Protein AF-A0A507ZXS4-F1 (afdb_monomer_lite)

Organism: NCBI:txid544581

pLDDT: mean 71.6, std 16.03, range [41.91, 92.81]

Secondary structure (DSSP, 8-state):
-----EEEEE--TTSPPEEEEE-HHHHHHHHHHHHHH-S--HHHHHHHHHHHHHH-B-TTS-BTTTTTS-----------

Sequence (80 aa):
MSRQSSKQSIRPRDGAILHANIDPALIEHLDRARAMVGGVTRTRYISELLTQSMSEVDEQGVPTWWDTAPRQQALPLGKN

Radius of gyration: 15.72 Å; chains: 1; bounding box: 36×49×35 Å

Structure (mmCIF, N/CA/C/O backbone):
data_AF-A0A507ZXS4-F1
#
_entry.id   AF-A0A507ZXS4-F1
#
loop_
_atom_site.group_PDB
_atom_site.id
_atom_site.type_symbol
_atom_site.label_atom_id
_atom_site.label_alt_id
_atom_site.label_comp_id
_atom_site.label_asym_id
_atom_site.label_entity_id
_atom_site.label_seq_id
_atom_site.pdbx_PDB_ins_code
_atom_site.Cartn_x
_atom_site.Cartn_y
_atom_site.Cartn_z
_atom_site.occupancy
_atom_site.B_iso_or_equiv
_atom_site.auth_seq_id
_atom_site.auth_comp_id
_atom_site.auth_asym_id
_atom_site.auth_atom_id
_atom_site.pdbx_PDB_model_num
ATOM 1 N N . MET A 1 1 ? 21.169 12.611 -14.112 1.00 41.91 1 MET A N 1
ATOM 2 C CA . MET A 1 1 ? 20.276 11.596 -14.715 1.00 41.91 1 MET A CA 1
ATOM 3 C C . MET A 1 1 ? 18.887 11.777 -14.119 1.00 41.91 1 MET A C 1
ATOM 5 O O . MET A 1 1 ? 18.727 11.555 -12.925 1.00 41.91 1 MET A O 1
ATOM 9 N N . SER A 1 2 ? 17.921 12.263 -14.901 1.00 44.75 2 SER A N 1
ATOM 10 C CA . SER A 1 2 ? 16.546 12.500 -14.438 1.00 44.75 2 SER A CA 1
ATOM 11 C C . SER A 1 2 ? 15.806 11.171 -14.283 1.00 44.75 2 SER A C 1
ATOM 13 O O . SER A 1 2 ? 15.642 10.444 -15.260 1.00 44.75 2 SER A O 1
ATOM 15 N N . ARG A 1 3 ? 15.386 10.832 -13.058 1.00 49.50 3 ARG A N 1
ATOM 16 C CA . ARG A 1 3 ? 14.571 9.638 -12.785 1.00 49.50 3 ARG A CA 1
ATOM 17 C C . ARG A 1 3 ? 13.147 9.907 -13.258 1.00 49.50 3 ARG A C 1
ATOM 19 O O . ARG A 1 3 ? 12.441 10.737 -12.694 1.00 49.50 3 ARG A O 1
ATOM 26 N N . GLN A 1 4 ? 12.756 9.240 -14.335 1.00 45.00 4 GLN A N 1
ATOM 27 C CA . GLN A 1 4 ? 11.436 9.365 -14.934 1.00 45.00 4 GLN A CA 1
ATOM 28 C C . GLN A 1 4 ? 10.414 8.672 -14.019 1.00 45.00 4 GLN A C 1
ATOM 30 O O . GLN A 1 4 ? 10.425 7.451 -13.866 1.00 45.00 4 GLN A O 1
ATOM 35 N N . SER A 1 5 ? 9.565 9.459 -13.354 1.00 46.56 5 SER A N 1
ATOM 36 C CA . SER A 1 5 ? 8.473 8.928 -12.536 1.00 46.56 5 SER A CA 1
ATOM 37 C C . SER A 1 5 ? 7.473 8.207 -13.444 1.00 46.56 5 SER A C 1
ATOM 39 O O . SER A 1 5 ? 7.016 8.764 -14.444 1.00 46.56 5 SER A O 1
ATOM 41 N N . SER A 1 6 ? 7.174 6.946 -13.134 1.00 51.16 6 SER A N 1
ATOM 42 C CA . SER A 1 6 ? 6.245 6.131 -13.917 1.00 51.16 6 SER A CA 1
ATOM 43 C C . SER A 1 6 ? 4.833 6.302 -13.366 1.00 51.16 6 SER A C 1
ATOM 45 O O . SER A 1 6 ? 4.540 5.874 -12.252 1.00 51.16 6 SER A O 1
ATOM 47 N N . LYS A 1 7 ? 3.950 6.922 -14.155 1.00 50.41 7 LYS A N 1
ATOM 48 C CA . LYS A 1 7 ? 2.537 7.127 -13.813 1.00 50.41 7 LYS A CA 1
ATOM 49 C C . LYS A 1 7 ? 1.828 5.769 -13.744 1.00 50.41 7 LYS A C 1
ATOM 51 O O . LYS A 1 7 ? 1.597 5.145 -14.777 1.00 50.41 7 LYS A O 1
ATOM 56 N N . GLN A 1 8 ? 1.498 5.295 -12.542 1.00 52.25 8 GLN A N 1
ATOM 57 C CA . GLN A 1 8 ? 0.799 4.019 -12.342 1.00 52.25 8 GLN A CA 1
ATOM 58 C C . GLN A 1 8 ? -0.698 4.280 -12.130 1.00 52.25 8 GLN A C 1
ATOM 60 O O . GLN A 1 8 ? -1.087 5.257 -11.491 1.00 52.25 8 GLN A O 1
ATOM 65 N N . SER A 1 9 ? -1.541 3.418 -12.701 1.00 51.75 9 SER A N 1
ATOM 66 C CA . SER A 1 9 ? -2.999 3.464 -12.555 1.00 51.75 9 SER A CA 1
ATOM 67 C C . SER A 1 9 ? -3.452 2.312 -11.663 1.00 51.75 9 SER A C 1
ATOM 69 O O . SER A 1 9 ? -3.163 1.149 -11.954 1.00 51.75 9 SER A O 1
ATOM 71 N N . ILE A 1 10 ? -4.144 2.628 -10.571 1.00 57.69 10 ILE A N 1
ATOM 72 C CA . ILE A 1 10 ? -4.706 1.657 -9.631 1.00 57.69 10 ILE A CA 1
ATOM 73 C C . ILE A 1 10 ? -6.230 1.714 -9.778 1.00 57.69 10 ILE A C 1
ATOM 75 O O . ILE A 1 10 ? -6.838 2.762 -9.565 1.00 57.69 10 ILE A O 1
ATOM 79 N N . ARG A 1 11 ? -6.848 0.590 -10.164 1.00 49.09 11 ARG A N 1
ATOM 80 C CA . ARG A 1 11 ? -8.307 0.423 -10.267 1.00 49.09 11 ARG A CA 1
ATOM 81 C C . ARG A 1 11 ? -8.815 -0.551 -9.196 1.00 49.09 11 ARG A C 1
ATOM 83 O O . ARG A 1 11 ? -8.628 -1.758 -9.363 1.00 49.09 11 ARG A O 1
ATOM 90 N N . PRO A 1 12 ? -9.464 -0.063 -8.127 1.00 53.31 12 PRO A N 1
ATOM 91 C CA . PRO A 1 12 ? -10.273 -0.897 -7.244 1.00 53.31 12 PRO A CA 1
ATOM 92 C C . PRO A 1 12 ? -11.515 -1.419 -7.986 1.00 53.31 12 PRO A C 1
ATOM 94 O O . PRO A 1 12 ? -11.964 -0.801 -8.950 1.00 53.31 12 PRO A O 1
ATOM 97 N N . ARG A 1 13 ? -12.077 -2.548 -7.533 1.00 51.81 13 ARG A N 1
ATOM 98 C CA . ARG A 1 13 ? -13.158 -3.291 -8.217 1.00 51.81 13 ARG A CA 1
ATOM 99 C C . ARG A 1 13 ? -14.437 -2.467 -8.467 1.00 51.81 13 ARG A C 1
ATOM 101 O O . ARG A 1 13 ? -15.088 -2.731 -9.466 1.00 51.81 13 ARG A O 1
ATOM 108 N N . ASP A 1 14 ? -14.696 -1.441 -7.646 1.00 53.59 14 ASP A N 1
ATOM 109 C CA . ASP A 1 14 ? -15.861 -0.533 -7.723 1.00 53.59 14 ASP A CA 1
ATOM 110 C C . ASP A 1 14 ? -15.496 0.949 -7.451 1.00 53.59 14 ASP A C 1
ATOM 112 O O . ASP A 1 14 ? -16.323 1.742 -7.006 1.00 53.59 14 ASP A O 1
ATOM 116 N N . GLY A 1 15 ? -14.231 1.338 -7.657 1.00 54.09 15 GLY A N 1
ATOM 117 C CA . GLY A 1 15 ? -13.694 2.623 -7.183 1.00 54.09 15 GLY A CA 1
ATOM 118 C C . GLY A 1 15 ? -13.127 3.538 -8.269 1.00 54.09 15 GLY A C 1
ATOM 119 O O . GLY A 1 15 ? -12.821 3.115 -9.385 1.00 54.09 15 GLY A O 1
ATOM 120 N N . ALA A 1 16 ? -12.938 4.811 -7.908 1.00 62.66 16 ALA A N 1
ATOM 121 C CA . ALA A 1 16 ? -12.224 5.789 -8.725 1.00 62.66 16 ALA A CA 1
ATOM 122 C C . ALA A 1 16 ? -10.815 5.287 -9.101 1.00 62.66 16 ALA A C 1
ATOM 124 O O . ALA A 1 16 ? -10.142 4.613 -8.319 1.00 62.66 16 ALA A O 1
ATOM 125 N N . ILE A 1 17 ? -10.360 5.630 -10.308 1.00 64.44 17 ILE A N 1
ATOM 126 C CA . ILE A 1 17 ? -9.004 5.309 -10.761 1.00 64.44 17 ILE A CA 1
ATOM 127 C C . ILE A 1 17 ? -8.027 6.237 -10.047 1.00 64.44 17 ILE A C 1
ATOM 129 O O . ILE A 1 17 ? -8.058 7.450 -10.256 1.00 64.44 17 ILE A O 1
ATOM 133 N N . LEU A 1 18 ? -7.131 5.668 -9.247 1.00 67.12 18 LEU A N 1
ATOM 134 C CA . LEU A 1 18 ? -6.065 6.423 -8.603 1.00 67.12 18 LEU A CA 1
ATOM 135 C C . LEU A 1 18 ? -4.844 6.453 -9.522 1.00 67.12 18 LEU A C 1
ATOM 137 O O . LEU A 1 18 ? -4.262 5.415 -9.845 1.00 67.12 18 LEU A O 1
ATOM 141 N N . HIS A 1 19 ? -4.454 7.656 -9.937 1.00 71.06 19 HIS A N 1
ATOM 142 C CA . HIS A 1 19 ? -3.189 7.895 -10.621 1.00 71.06 19 HIS A CA 1
ATOM 143 C C . HIS A 1 19 ? -2.165 8.398 -9.609 1.00 71.06 19 HIS A C 1
ATOM 145 O O . HIS A 1 19 ? -2.277 9.523 -9.128 1.00 71.06 19 HIS A O 1
ATOM 151 N N . ALA A 1 20 ? -1.163 7.575 -9.310 1.00 71.69 20 ALA A N 1
ATOM 152 C CA . ALA A 1 20 ? -0.097 7.920 -8.380 1.00 71.69 20 ALA A CA 1
ATOM 153 C C . ALA A 1 20 ? 1.262 7.913 -9.088 1.00 71.69 20 ALA A C 1
ATOM 155 O O . ALA A 1 20 ? 1.569 7.021 -9.885 1.00 71.69 20 ALA A O 1
ATOM 156 N N . ASN A 1 21 ? 2.082 8.913 -8.771 1.00 76.62 21 ASN A N 1
ATOM 157 C CA . ASN A 1 21 ? 3.499 8.923 -9.106 1.00 76.62 21 ASN A CA 1
ATOM 158 C C . ASN A 1 21 ? 4.239 8.226 -7.967 1.00 76.62 21 ASN A C 1
ATOM 160 O O . ASN A 1 21 ? 4.415 8.802 -6.896 1.00 76.62 21 ASN A O 1
ATOM 164 N N . ILE A 1 22 ? 4.619 6.971 -8.189 1.00 79.12 22 ILE A N 1
ATOM 165 C CA . ILE A 1 22 ? 5.300 6.147 -7.190 1.00 79.12 22 ILE A CA 1
ATOM 166 C C . ILE A 1 22 ? 6.767 6.025 -7.598 1.00 79.12 22 ILE A C 1
ATOM 168 O O . ILE A 1 22 ? 7.073 5.819 -8.776 1.00 79.12 22 ILE A O 1
ATOM 172 N N . ASP A 1 23 ? 7.673 6.173 -6.632 1.00 84.31 23 ASP A N 1
ATOM 173 C CA . ASP A 1 23 ? 9.100 5.964 -6.869 1.00 84.31 23 ASP A CA 1
ATOM 174 C C . ASP A 1 23 ? 9.351 4.526 -7.380 1.00 84.31 23 ASP A C 1
ATOM 176 O O . ASP A 1 23 ? 8.805 3.573 -6.813 1.00 84.31 23 ASP A O 1
ATOM 180 N N . PRO A 1 24 ? 10.168 4.330 -8.433 1.00 85.69 24 PRO A N 1
ATOM 181 C CA . PRO A 1 24 ? 10.466 2.999 -8.959 1.00 85.69 24 PRO A CA 1
ATOM 182 C C . PRO A 1 24 ? 11.021 2.016 -7.917 1.00 85.69 24 PRO A C 1
ATOM 184 O O . PRO A 1 24 ? 10.640 0.848 -7.924 1.00 85.69 24 PRO A O 1
ATOM 187 N N . ALA A 1 25 ? 11.861 2.473 -6.984 1.00 87.19 25 ALA A N 1
ATOM 188 C CA . ALA A 1 25 ? 12.412 1.623 -5.930 1.00 87.19 25 ALA A CA 1
ATOM 189 C C . ALA A 1 25 ? 11.323 1.155 -4.951 1.00 87.19 25 ALA A C 1
ATOM 191 O O . ALA A 1 25 ? 11.355 0.018 -4.472 1.00 87.19 25 ALA A O 1
ATOM 192 N N . LEU A 1 26 ? 10.326 2.008 -4.691 1.00 86.50 26 LEU A N 1
ATOM 193 C CA . LEU A 1 26 ? 9.159 1.637 -3.897 1.00 86.50 26 LEU A CA 1
ATOM 194 C C . LEU A 1 26 ? 8.282 0.624 -4.648 1.00 86.50 26 LEU A C 1
ATOM 196 O O . LEU A 1 26 ? 7.831 -0.343 -4.041 1.00 86.50 26 LEU A O 1
ATOM 200 N N . ILE A 1 27 ? 8.099 0.777 -5.965 1.00 88.94 27 ILE A N 1
ATOM 201 C CA . ILE A 1 27 ? 7.397 -0.225 -6.789 1.00 88.94 27 ILE A CA 1
ATOM 202 C C . ILE A 1 27 ? 8.087 -1.588 -6.720 1.00 88.94 27 ILE A C 1
ATOM 204 O O . ILE A 1 27 ? 7.418 -2.595 -6.495 1.00 88.94 27 ILE A O 1
ATOM 208 N N . GLU A 1 28 ? 9.410 -1.638 -6.864 1.00 91.00 28 GLU A N 1
ATOM 209 C CA . GLU A 1 28 ? 10.156 -2.894 -6.761 1.00 91.00 28 GLU A CA 1
ATOM 210 C C . GLU A 1 28 ? 10.018 -3.540 -5.380 1.00 91.00 28 GLU A C 1
ATOM 212 O O . GLU A 1 28 ? 9.870 -4.758 -5.268 1.00 91.00 28 GLU A O 1
ATOM 217 N N . HIS A 1 29 ? 10.055 -2.732 -4.318 1.00 92.19 29 HIS A N 1
ATOM 218 C CA . HIS A 1 29 ? 9.839 -3.221 -2.962 1.00 92.19 29 HIS A CA 1
ATOM 219 C C . HIS A 1 29 ? 8.428 -3.807 -2.793 1.00 92.19 29 HIS A C 1
ATOM 221 O O . HIS A 1 29 ? 8.285 -4.920 -2.284 1.00 92.19 29 HIS A O 1
ATOM 227 N N . LEU A 1 30 ? 7.400 -3.107 -3.284 1.00 90.88 30 LEU A N 1
ATOM 228 C CA . LEU A 1 30 ? 6.012 -3.573 -3.257 1.00 90.88 30 LEU A CA 1
ATOM 229 C C . LEU A 1 30 ? 5.821 -4.859 -4.068 1.00 90.88 30 LEU A C 1
ATOM 231 O O . LEU A 1 30 ? 5.107 -5.752 -3.622 1.00 90.88 30 LEU A O 1
ATOM 235 N N . ASP A 1 31 ? 6.475 -4.996 -5.224 1.00 91.69 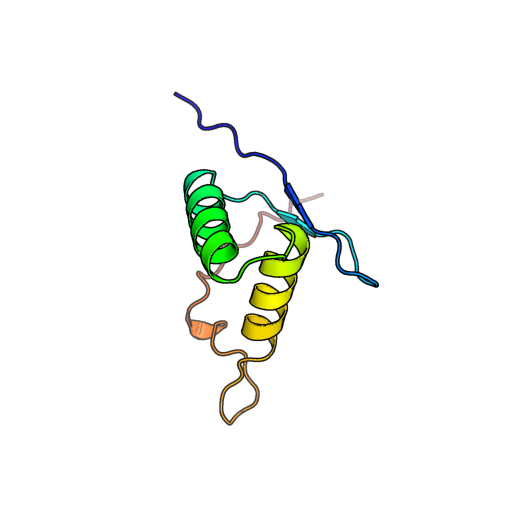31 ASP A N 1
ATOM 236 C CA . ASP A 1 31 ? 6.401 -6.212 -6.037 1.00 91.69 31 ASP A CA 1
ATOM 237 C C . ASP A 1 31 ? 7.059 -7.418 -5.355 1.00 91.69 31 ASP A C 1
ATOM 239 O O . ASP A 1 31 ? 6.517 -8.523 -5.434 1.00 91.69 31 ASP A O 1
ATOM 243 N N . ARG A 1 32 ? 8.179 -7.220 -4.646 1.00 92.81 32 ARG A N 1
ATOM 244 C CA . ARG A 1 32 ? 8.800 -8.278 -3.831 1.00 92.81 32 ARG A CA 1
ATOM 245 C C . ARG A 1 32 ? 7.898 -8.700 -2.674 1.00 92.81 32 ARG A C 1
ATOM 247 O O . ARG A 1 32 ? 7.686 -9.894 -2.484 1.00 92.81 32 ARG A O 1
ATOM 254 N N . ALA A 1 33 ? 7.335 -7.740 -1.940 1.00 91.00 33 ALA A N 1
ATOM 255 C CA . ALA A 1 33 ? 6.413 -8.025 -0.841 1.00 91.00 33 ALA A CA 1
ATOM 256 C C . ALA A 1 33 ? 5.160 -8.769 -1.337 1.00 91.00 33 ALA A C 1
ATOM 258 O O . ALA A 1 33 ? 4.791 -9.810 -0.796 1.00 91.00 33 ALA A O 1
ATOM 259 N N . ARG A 1 34 ? 4.576 -8.308 -2.450 1.00 92.62 34 ARG A N 1
ATOM 260 C CA . ARG A 1 34 ? 3.452 -8.961 -3.133 1.00 92.62 34 ARG A CA 1
ATOM 261 C C . ARG A 1 34 ? 3.758 -10.406 -3.523 1.00 92.62 34 ARG A C 1
ATOM 263 O O . ARG A 1 34 ? 2.893 -11.270 -3.390 1.00 92.62 34 ARG A O 1
ATOM 270 N N . ALA A 1 35 ? 4.963 -10.677 -4.025 1.00 90.50 35 ALA A N 1
ATOM 271 C CA . ALA A 1 35 ? 5.362 -12.021 -4.431 1.00 90.50 35 ALA A CA 1
ATOM 272 C C . ALA A 1 35 ? 5.363 -13.014 -3.256 1.00 90.50 35 ALA A C 1
ATOM 274 O O . ALA A 1 35 ? 5.069 -14.186 -3.475 1.00 90.50 35 ALA A O 1
ATOM 275 N N . MET A 1 36 ? 5.619 -12.549 -2.025 1.00 89.81 36 MET A N 1
ATOM 276 C CA . MET A 1 36 ? 5.576 -13.395 -0.824 1.00 89.81 36 MET A CA 1
ATOM 277 C C . MET A 1 36 ? 4.153 -13.802 -0.415 1.00 89.81 36 MET A C 1
ATOM 279 O O . MET A 1 36 ? 3.976 -14.854 0.187 1.00 89.81 36 MET A O 1
ATOM 283 N N . VAL A 1 37 ? 3.141 -12.996 -0.755 1.00 84.69 37 VAL A N 1
ATOM 284 C CA . VAL A 1 37 ? 1.721 -13.295 -0.482 1.00 84.69 37 VAL A CA 1
ATOM 285 C C . VAL A 1 37 ? 1.147 -14.283 -1.509 1.00 84.69 37 VAL A C 1
ATOM 287 O O . VAL A 1 37 ? 0.301 -15.106 -1.174 1.00 84.69 37 VAL A O 1
ATOM 290 N N . GLY A 1 38 ? 1.641 -14.241 -2.752 1.00 82.12 38 GLY 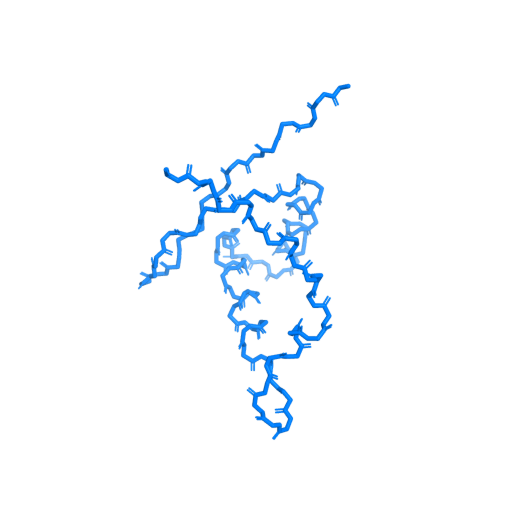A N 1
ATOM 291 C CA . GLY A 1 38 ? 1.236 -15.138 -3.838 1.00 82.12 38 GLY A CA 1
ATOM 292 C C . GLY A 1 38 ? -0.128 -14.794 -4.461 1.00 82.12 38 GLY A C 1
ATOM 293 O O . GLY A 1 38 ? -1.043 -14.303 -3.811 1.00 82.12 38 GLY A O 1
ATOM 294 N N . GLY A 1 39 ? -0.274 -15.021 -5.772 1.00 80.94 39 GLY A N 1
ATOM 295 C CA . GLY A 1 39 ? -1.579 -15.025 -6.461 1.00 80.94 39 GLY A CA 1
ATOM 296 C C . GLY A 1 39 ? -2.337 -13.691 -6.603 1.00 80.94 39 GLY A C 1
ATOM 297 O O . GLY A 1 39 ? -3.394 -13.670 -7.230 1.00 80.94 39 GLY A O 1
ATOM 298 N N . VAL A 1 40 ? -1.826 -12.572 -6.083 1.00 87.38 40 VAL A N 1
ATOM 299 C CA . VAL A 1 40 ? -2.490 -11.254 -6.150 1.00 87.38 40 VAL A CA 1
ATOM 300 C C . VAL A 1 40 ? -1.841 -10.322 -7.176 1.00 87.38 40 VAL A C 1
ATOM 302 O O . VAL A 1 40 ? -0.619 -10.276 -7.318 1.00 87.38 40 VAL A O 1
ATOM 305 N N . THR A 1 41 ? -2.643 -9.547 -7.912 1.00 88.62 41 THR A N 1
ATOM 306 C CA . THR A 1 41 ? -2.133 -8.530 -8.850 1.00 88.62 41 THR A CA 1
ATOM 307 C C . THR A 1 41 ? -1.545 -7.336 -8.095 1.00 88.62 41 THR A C 1
ATOM 309 O O . THR A 1 41 ? -1.924 -7.071 -6.955 1.00 88.62 41 THR A O 1
ATOM 312 N N . ARG A 1 42 ? -0.636 -6.576 -8.726 1.00 87.25 42 ARG A N 1
ATOM 313 C CA . ARG A 1 42 ? -0.061 -5.357 -8.121 1.00 87.25 42 ARG A CA 1
ATOM 314 C C . ARG A 1 42 ? -1.144 -4.371 -7.691 1.00 87.25 42 ARG A C 1
ATOM 316 O O . ARG A 1 42 ? -1.119 -3.888 -6.567 1.00 87.25 42 ARG A O 1
ATOM 323 N N . THR A 1 43 ? -2.112 -4.121 -8.567 1.00 85.62 43 THR A N 1
ATOM 324 C CA . THR A 1 43 ? -3.251 -3.242 -8.287 1.00 85.62 43 THR A CA 1
ATOM 325 C C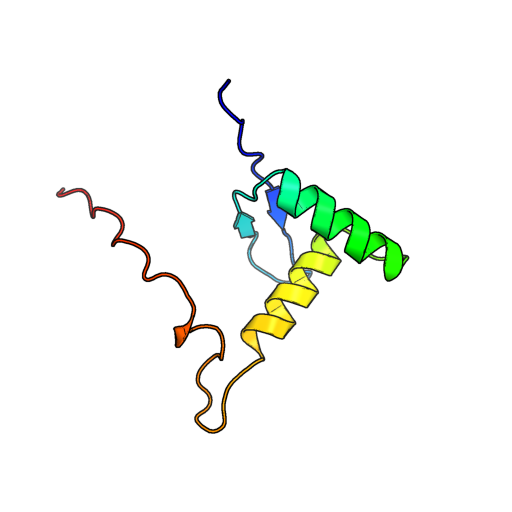 . THR A 1 43 ? -4.017 -3.691 -7.050 1.00 85.62 43 THR A C 1
ATOM 327 O O . THR A 1 43 ? -4.243 -2.876 -6.166 1.00 85.62 43 THR A O 1
ATOM 330 N N . ARG A 1 44 ? -4.360 -4.984 -6.956 1.00 84.56 44 ARG A N 1
ATOM 331 C CA . ARG A 1 44 ? -5.089 -5.524 -5.806 1.00 84.56 44 ARG A CA 1
ATOM 332 C C . ARG A 1 44 ? -4.297 -5.366 -4.512 1.00 84.56 44 ARG A C 1
ATOM 334 O O . ARG A 1 44 ? -4.842 -4.871 -3.537 1.00 84.56 44 ARG A O 1
ATOM 341 N N . TYR A 1 45 ? -3.019 -5.730 -4.543 1.00 89.06 45 TYR A N 1
ATOM 342 C CA . TYR A 1 45 ? -2.140 -5.636 -3.382 1.00 89.06 45 TYR A CA 1
ATOM 343 C C . TYR A 1 45 ? -2.025 -4.195 -2.860 1.00 89.06 45 TYR A C 1
ATOM 345 O O . TYR A 1 45 ? -2.200 -3.948 -1.673 1.00 89.06 45 TYR A O 1
ATOM 353 N N . ILE A 1 46 ? -1.811 -3.220 -3.752 1.00 86.50 46 ILE A N 1
ATOM 354 C CA . ILE A 1 46 ? -1.741 -1.805 -3.357 1.00 86.50 46 ILE A CA 1
ATOM 355 C C . ILE A 1 46 ? -3.100 -1.304 -2.847 1.00 86.50 46 ILE A C 1
ATOM 357 O O . ILE A 1 46 ? -3.145 -0.570 -1.864 1.00 86.50 46 ILE A O 1
ATOM 361 N N . SER A 1 47 ? -4.214 -1.699 -3.472 1.00 83.25 47 SER A N 1
ATOM 362 C CA . SER A 1 47 ? -5.552 -1.333 -2.992 1.00 83.25 47 SER A CA 1
ATOM 363 C C . SER A 1 47 ? -5.842 -1.870 -1.589 1.00 83.25 47 SER A C 1
ATOM 365 O O . SER A 1 47 ? -6.415 -1.146 -0.778 1.00 83.25 47 SER A O 1
ATOM 367 N N . GLU A 1 48 ? -5.440 -3.105 -1.287 1.00 86.06 48 GLU A N 1
ATOM 368 C CA .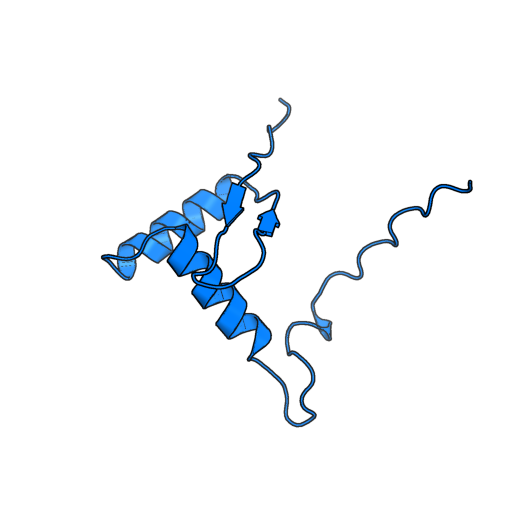 GLU A 1 48 ? -5.601 -3.701 0.045 1.00 86.06 48 GLU A CA 1
ATOM 369 C C . GLU A 1 48 ? -4.739 -2.972 1.089 1.00 86.06 48 GLU A C 1
ATOM 371 O O . GLU A 1 48 ? -5.262 -2.600 2.136 1.00 86.06 48 GLU A O 1
ATOM 376 N N . LEU A 1 49 ? -3.480 -2.643 0.770 1.00 86.50 49 LEU A N 1
ATOM 377 C CA . LEU A 1 49 ? -2.618 -1.841 1.652 1.00 86.50 49 LEU A CA 1
ATOM 378 C C . LEU A 1 49 ? -3.197 -0.450 1.944 1.00 86.50 49 LEU A C 1
ATOM 380 O O . LEU A 1 49 ? -3.197 -0.006 3.089 1.00 86.50 49 LEU A O 1
ATOM 384 N N . LEU A 1 50 ? -3.712 0.240 0.921 1.00 81.94 50 LEU A N 1
ATOM 385 C CA . LEU A 1 50 ? -4.354 1.545 1.099 1.00 81.94 50 LEU A CA 1
ATOM 386 C C . LEU A 1 50 ? -5.614 1.435 1.961 1.00 81.94 50 LEU A C 1
ATOM 388 O O . LEU A 1 50 ? -5.847 2.284 2.814 1.00 81.94 50 LEU A O 1
ATOM 392 N N . THR A 1 51 ? -6.414 0.387 1.756 1.00 82.00 51 THR A N 1
ATOM 393 C CA . THR A 1 51 ? -7.630 0.144 2.545 1.00 82.00 51 THR A CA 1
ATOM 394 C C . THR A 1 51 ? -7.288 -0.099 4.010 1.00 82.00 51 THR A C 1
ATOM 396 O O . THR A 1 51 ? -7.912 0.498 4.885 1.00 82.00 51 THR A O 1
ATOM 399 N N . GLN A 1 52 ? -6.275 -0.927 4.276 1.00 84.06 52 GLN A N 1
ATOM 400 C CA . GLN A 1 52 ? -5.780 -1.172 5.625 1.00 84.06 52 GLN A CA 1
ATOM 401 C C . GLN A 1 52 ? -5.301 0.131 6.272 1.00 84.06 52 GLN A C 1
ATOM 403 O O . GLN A 1 52 ? -5.793 0.494 7.334 1.00 84.06 52 GLN A O 1
ATOM 408 N N . SER A 1 53 ? -4.432 0.882 5.593 1.00 80.19 53 SER A N 1
ATOM 409 C CA . SER A 1 53 ? -3.904 2.148 6.109 1.00 80.19 53 SER A CA 1
ATOM 410 C C . SER A 1 53 ? -5.002 3.182 6.393 1.00 80.19 53 SER A C 1
ATOM 412 O O . SER A 1 53 ? -4.937 3.883 7.395 1.00 80.19 53 SER A O 1
ATOM 414 N N . MET A 1 54 ? -6.042 3.266 5.557 1.00 76.31 54 MET A N 1
ATOM 415 C CA . MET A 1 54 ? -7.187 4.156 5.798 1.00 76.31 54 MET A CA 1
ATOM 416 C C . MET A 1 54 ? -8.111 3.681 6.931 1.00 76.31 54 MET A C 1
ATOM 418 O O . MET A 1 54 ? -8.871 4.490 7.452 1.00 76.31 54 MET A O 1
ATOM 422 N N . SER A 1 55 ? -8.066 2.397 7.294 1.00 79.94 55 SER A N 1
ATOM 423 C CA . SER A 1 55 ? -8.879 1.817 8.374 1.00 79.94 55 SER A CA 1
ATOM 424 C C . SER A 1 55 ? -8.176 1.850 9.733 1.00 79.94 55 SER A C 1
ATOM 426 O O . SER A 1 55 ? -8.817 1.631 10.758 1.00 79.94 55 SER A O 1
ATOM 428 N N . GLU A 1 56 ? -6.866 2.101 9.754 1.00 82.69 56 GLU A N 1
ATOM 429 C CA . GLU A 1 56 ? -6.093 2.255 10.982 1.00 82.69 56 GLU A CA 1
ATOM 430 C C . GLU A 1 56 ? -6.376 3.629 11.595 1.00 82.69 56 GLU A C 1
ATOM 432 O O . GLU A 1 56 ? -5.880 4.656 11.129 1.00 82.69 56 GLU A O 1
ATOM 437 N N . VAL A 1 57 ? -7.196 3.629 12.644 1.00 79.94 57 VAL A N 1
ATOM 438 C CA . VAL A 1 57 ? -7.561 4.807 13.433 1.00 79.94 57 VAL A CA 1
ATOM 439 C C . VAL A 1 57 ? -7.205 4.599 14.906 1.00 79.94 57 VAL A C 1
ATOM 441 O O . VAL A 1 57 ? -7.178 3.462 15.379 1.00 79.94 57 VAL A O 1
ATOM 444 N N . ASP A 1 58 ? -6.904 5.678 15.623 1.00 82.19 58 ASP A N 1
ATOM 445 C CA . ASP A 1 58 ? -6.686 5.658 17.072 1.00 82.19 58 ASP A CA 1
ATOM 446 C C . ASP A 1 58 ? -8.003 5.520 17.869 1.00 82.19 58 ASP A C 1
ATOM 448 O O . ASP A 1 58 ? -9.091 5.358 17.309 1.00 82.19 58 ASP A O 1
ATOM 452 N N . GLU A 1 59 ? -7.917 5.589 19.202 1.00 82.00 59 GLU A N 1
ATOM 453 C CA . GLU A 1 59 ? -9.081 5.519 20.102 1.00 82.00 59 GLU A CA 1
ATOM 454 C C . GLU A 1 59 ? -10.092 6.662 19.885 1.00 82.00 59 GLU A C 1
ATOM 456 O O . GLU A 1 59 ? -11.245 6.560 20.308 1.00 82.00 59 GLU A O 1
ATOM 461 N N . GLN A 1 60 ? -9.682 7.747 19.225 1.00 80.81 60 GLN A N 1
ATOM 462 C CA . GLN A 1 60 ? -10.509 8.904 18.893 1.00 80.81 60 GLN A CA 1
ATOM 463 C C . GLN A 1 60 ? -11.072 8.826 17.462 1.00 80.81 60 GLN A C 1
ATOM 465 O O . GLN A 1 60 ? -11.826 9.711 17.050 1.00 80.81 60 GLN A O 1
ATOM 470 N N . GLY A 1 61 ? -10.750 7.768 16.710 1.00 77.81 61 GLY A N 1
ATOM 471 C CA . GLY A 1 61 ? -11.170 7.594 15.323 1.00 77.81 61 GLY A CA 1
ATOM 472 C C . GLY A 1 61 ? -10.344 8.411 14.324 1.00 77.81 61 GLY A C 1
ATOM 473 O O . GLY A 1 61 ? -10.768 8.570 13.177 1.00 77.81 61 GLY A O 1
ATOM 474 N N . VAL A 1 62 ? -9.184 8.936 14.730 1.00 78.50 62 VAL A N 1
ATOM 475 C CA . VAL A 1 62 ? -8.280 9.694 13.858 1.00 78.50 62 VAL A CA 1
ATOM 476 C C . VAL A 1 62 ? -7.351 8.723 13.127 1.00 78.50 62 VAL A C 1
ATOM 478 O O . VAL A 1 62 ? -6.747 7.870 13.777 1.00 78.50 62 VAL A O 1
ATOM 481 N N . PRO A 1 63 ? -7.195 8.823 11.790 1.00 77.75 63 PRO A N 1
ATOM 482 C CA . PRO A 1 63 ? -6.272 7.963 11.060 1.00 77.75 63 PRO A CA 1
ATOM 483 C C . PRO A 1 63 ? -4.847 8.072 11.607 1.00 77.75 63 PRO A C 1
ATOM 485 O O . PRO A 1 63 ? -4.291 9.166 11.675 1.00 77.75 63 PRO A O 1
ATOM 488 N N . THR A 1 64 ? -4.228 6.946 11.956 1.00 79.06 64 THR A N 1
ATOM 489 C CA . THR A 1 64 ? -2.929 6.906 12.662 1.00 79.06 64 THR A CA 1
ATOM 490 C C . THR A 1 64 ? -1.784 7.528 11.859 1.00 79.06 64 THR A C 1
ATOM 492 O O . THR A 1 64 ? -0.804 8.025 12.413 1.00 79.06 64 THR A O 1
ATOM 495 N N . TRP A 1 65 ? -1.910 7.547 10.532 1.00 74.12 65 TRP A N 1
ATOM 496 C CA . TRP A 1 65 ? -0.947 8.177 9.636 1.00 74.12 65 TRP A CA 1
ATOM 497 C C . TRP A 1 65 ? -1.084 9.706 9.573 1.00 74.12 65 TRP A C 1
ATOM 499 O O . TRP A 1 65 ? -0.160 10.355 9.081 1.00 74.12 65 TRP A O 1
ATOM 509 N N . TRP A 1 66 ? -2.181 10.296 10.067 1.00 70.81 66 TRP A N 1
ATOM 510 C CA . TRP A 1 66 ? -2.479 11.733 9.972 1.00 70.81 66 TRP A CA 1
ATOM 511 C C . TRP A 1 66 ? -1.409 12.610 10.635 1.00 70.81 66 TRP A C 1
ATOM 513 O O . TRP A 1 66 ? -0.983 13.605 10.048 1.00 70.81 66 TRP A O 1
ATOM 523 N N . ASP A 1 67 ? -0.904 12.204 11.801 1.00 67.50 67 ASP A N 1
ATOM 524 C CA . ASP A 1 67 ? 0.131 12.950 12.535 1.00 67.50 67 ASP A CA 1
ATOM 525 C C . ASP A 1 67 ? 1.536 12.783 11.944 1.00 67.50 67 ASP A C 1
ATOM 527 O O . ASP A 1 67 ? 2.394 13.657 12.077 1.00 67.50 67 ASP A O 1
ATOM 531 N N . THR A 1 68 ? 1.779 11.660 11.266 1.00 65.62 68 THR A N 1
ATOM 532 C CA . THR A 1 68 ? 3.076 11.344 10.642 1.00 65.62 68 THR A CA 1
ATOM 533 C C . THR A 1 68 ? 3.166 11.773 9.180 1.00 65.62 68 THR A C 1
ATOM 535 O O . THR A 1 68 ? 4.258 11.780 8.606 1.00 65.62 68 THR A O 1
ATOM 538 N N . ALA A 1 69 ? 2.035 12.133 8.564 1.00 62.81 69 ALA A N 1
ATOM 539 C CA . ALA A 1 69 ? 2.003 12.605 7.196 1.00 62.81 69 ALA A CA 1
ATOM 540 C C . ALA A 1 69 ? 2.822 13.902 7.110 1.00 62.81 69 ALA A C 1
ATOM 542 O O . ALA A 1 69 ? 2.529 14.866 7.827 1.00 62.81 69 ALA A O 1
ATOM 543 N N . PRO A 1 70 ? 3.844 13.974 6.235 1.00 60.12 70 PRO A N 1
ATOM 544 C CA . PRO A 1 70 ? 4.526 15.231 5.986 1.00 60.12 70 PRO A CA 1
ATOM 545 C C . PRO A 1 70 ? 3.459 16.254 5.612 1.00 60.12 70 PRO A C 1
ATOM 547 O O . PRO A 1 70 ? 2.714 16.021 4.656 1.00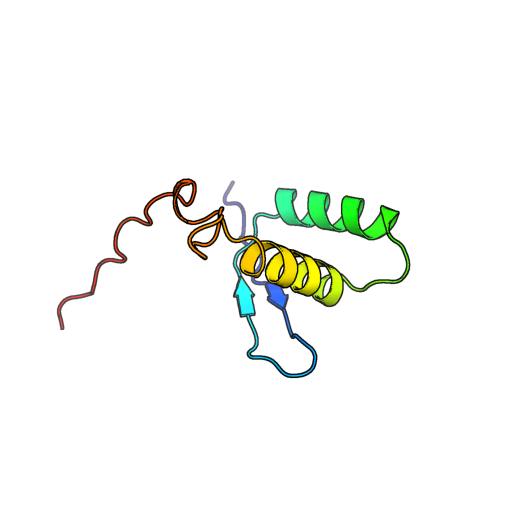 60.12 70 PRO A O 1
ATOM 550 N N . ARG A 1 71 ? 3.361 17.365 6.357 1.00 57.66 71 ARG A N 1
ATOM 551 C CA . ARG A 1 71 ? 2.481 18.474 5.973 1.00 57.66 71 ARG A CA 1
ATOM 552 C C . ARG A 1 71 ? 2.859 18.847 4.550 1.00 57.66 71 ARG A C 1
ATOM 554 O O . ARG A 1 71 ? 3.936 19.403 4.327 1.00 57.66 71 ARG A O 1
ATOM 561 N N . GLN A 1 72 ? 2.015 18.477 3.588 1.00 55.41 72 GLN A N 1
ATOM 562 C CA . GLN A 1 72 ? 2.258 18.839 2.205 1.00 55.41 72 GLN A CA 1
ATOM 563 C C . GLN A 1 72 ? 2.325 20.361 2.182 1.00 55.41 72 GLN A C 1
ATOM 565 O O . GLN A 1 72 ? 1.402 21.032 2.651 1.00 55.41 72 GLN A O 1
ATOM 570 N N . GLN A 1 73 ? 3.452 20.905 1.715 1.00 48.75 73 GLN A N 1
ATOM 571 C CA . GLN A 1 73 ? 3.524 22.326 1.405 1.00 48.75 73 GLN A CA 1
ATOM 572 C C . GLN A 1 73 ? 2.320 22.617 0.520 1.00 48.75 73 GLN A C 1
ATOM 574 O O . GLN A 1 73 ? 2.126 21.924 -0.482 1.00 48.75 73 GLN A O 1
ATOM 579 N N . ALA A 1 74 ? 1.476 23.555 0.957 1.00 52.66 74 ALA A N 1
ATOM 580 C CA . ALA A 1 74 ? 0.260 23.909 0.249 1.00 52.66 74 ALA A CA 1
ATOM 581 C C . ALA A 1 74 ? 0.600 24.062 -1.236 1.00 52.66 74 ALA A C 1
ATOM 583 O O . ALA A 1 74 ? 1.499 24.831 -1.587 1.00 52.66 74 ALA A O 1
ATOM 584 N N . LEU A 1 75 ? -0.070 23.283 -2.090 1.00 50.41 75 LEU A N 1
ATOM 585 C CA . LEU A 1 75 ? 0.052 23.446 -3.533 1.00 50.41 75 LEU A CA 1
ATOM 586 C C . LEU A 1 75 ? -0.206 24.929 -3.823 1.00 50.41 75 LEU A C 1
ATOM 588 O O . LEU A 1 75 ? -1.223 25.444 -3.345 1.00 50.41 75 LEU A O 1
ATOM 592 N N . PRO A 1 76 ? 0.698 25.645 -4.518 1.00 49.38 76 PRO A N 1
ATOM 593 C CA . PRO A 1 76 ? 0.480 27.049 -4.804 1.00 49.38 76 PRO A CA 1
ATOM 594 C C . PRO A 1 76 ? -0.815 27.151 -5.602 1.00 49.38 76 PRO A C 1
ATOM 596 O O . PRO A 1 76 ? -0.887 26.722 -6.754 1.00 49.38 76 PRO A O 1
ATOM 599 N N . LEU A 1 77 ? -1.857 27.675 -4.957 1.00 55.06 77 LEU A N 1
ATOM 600 C CA . LEU A 1 77 ? -3.087 28.056 -5.625 1.00 55.06 77 LEU A CA 1
ATOM 601 C C . LEU A 1 77 ? -2.685 29.185 -6.567 1.00 55.06 77 LEU A C 1
ATOM 603 O O . LEU A 1 77 ? -2.428 30.309 -6.130 1.00 55.06 77 LEU A O 1
ATOM 607 N N . GLY A 1 78 ? -2.519 28.846 -7.847 1.00 46.53 78 GLY A N 1
ATOM 608 C CA . GLY A 1 78 ? -2.310 29.830 -8.896 1.00 46.53 78 GLY A CA 1
ATOM 609 C C . GLY A 1 78 ? -3.388 30.897 -8.754 1.00 46.53 78 GLY A C 1
ATOM 610 O O . GLY A 1 78 ? -4.576 30.580 -8.713 1.00 46.53 78 GLY A O 1
ATOM 611 N N . LYS A 1 79 ? -2.966 32.149 -8.584 1.00 47.25 79 LYS A N 1
ATOM 612 C CA . LYS A 1 79 ? -3.876 33.290 -8.609 1.00 47.25 79 LYS A CA 1
ATOM 613 C C . LYS A 1 79 ? -4.436 33.365 -10.030 1.00 47.25 79 LYS A C 1
ATOM 615 O O . LYS A 1 79 ? -3.649 33.512 -10.963 1.00 47.25 79 LYS A O 1
ATOM 620 N N . ASN A 1 80 ? -5.750 33.188 -10.163 1.00 45.53 80 ASN A N 1
ATOM 621 C CA . ASN A 1 80 ? -6.484 33.595 -11.362 1.00 45.53 80 ASN A CA 1
ATOM 622 C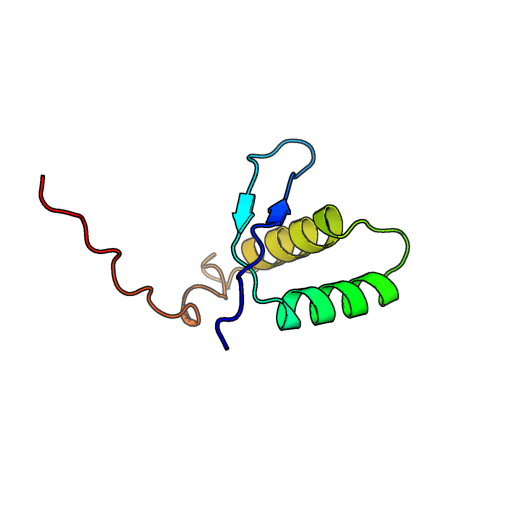 C . ASN A 1 80 ? -6.367 35.108 -11.546 1.00 45.53 80 ASN A C 1
ATOM 624 O O . ASN A 1 80 ? -6.408 35.816 -10.510 1.00 45.53 80 ASN A O 1
#

Foldseek 3Di:
DDQDFDFDWADDPPDDIDTDRDRPVVLVVLVVVVVVVPDDDSNRSVVVVVVVQQCCADPVRHRPCPVVPDPPPPDPPPDD